Protein AF-A9P8P0-F1 (afdb_monomer_lite)

InterPro domains:
  IPR005485 Large ribosomal subunit protein uL18, eukaryota/archaea [PTHR23410] (1-84)
  IPR025607 Large ribosomal subunit protein uL18, C-terminal, eukaryotes [PF14204] (29-82)

Sequence (91 aa):
MRTLMEDEPEKYQSHFSEYLKREIDADCMEALYKKVHAAIRADPTTKKSEKEPLKEHKRYNLKKLTYEERKEKLVERLNTFNSAADDEDDE

Organism: Populus trichocarpa (NCBI:txid3694)

Radius of gyration: 32.14 Å; chains: 1; bounding box: 48×28×86 Å

Secondary structure (DSSP, 8-state):
-HHHHHH-HHHHHHHTHHHHHTT--TTHHHHHHHHHHHHHHH----PPP-PPPPSS----SPPPP-HHHHHHHHHHHHHHHHHHHHHHH--

Structure (mmCIF, N/CA/C/O backbone):
data_AF-A9P8P0-F1
#
_entry.id   AF-A9P8P0-F1
#
loop_
_atom_site.group_PDB
_atom_site.id
_atom_site.type_symbol
_atom_site.label_atom_id
_atom_site.label_alt_id
_atom_site.label_comp_id
_atom_site.label_asym_id
_atom_site.label_entity_id
_atom_site.label_seq_id
_atom_site.pdbx_PDB_ins_code
_atom_site.Cartn_x
_atom_site.Cartn_y
_atom_site.Cartn_z
_atom_site.occupancy
_atom_site.B_iso_or_equiv
_atom_site.auth_seq_id
_atom_site.auth_comp_id
_atom_site.auth_asym_id
_atom_site.auth_atom_id
_atom_site.pdbx_PDB_model_num
ATOM 1 N N . MET A 1 1 ? 16.694 6.409 -14.924 1.00 86.31 1 MET A N 1
ATOM 2 C CA . MET A 1 1 ? 17.424 5.210 -14.469 1.00 86.31 1 MET A CA 1
ATOM 3 C C . MET A 1 1 ? 18.836 5.225 -15.043 1.00 86.31 1 MET A C 1
ATOM 5 O O . MET A 1 1 ? 19.748 5.376 -14.251 1.00 86.31 1 MET A O 1
ATOM 9 N N . ARG A 1 2 ? 19.006 5.243 -16.376 1.00 89.31 2 ARG A N 1
ATOM 10 C CA . ARG A 1 2 ? 20.329 5.296 -17.037 1.00 89.31 2 ARG A CA 1
ATOM 11 C C . ARG A 1 2 ? 21.219 6.485 -16.630 1.00 89.31 2 ARG A C 1
ATOM 13 O O . ARG A 1 2 ? 22.299 6.262 -16.116 1.00 89.31 2 ARG A O 1
ATOM 20 N N . THR A 1 3 ? 20.737 7.725 -16.745 1.00 90.69 3 THR A N 1
ATOM 21 C CA . THR A 1 3 ? 21.533 8.922 -16.382 1.00 90.69 3 THR A CA 1
ATOM 22 C C . THR A 1 3 ? 21.997 8.901 -14.926 1.00 90.69 3 THR A C 1
ATOM 24 O O . THR A 1 3 ? 23.161 9.103 -14.627 1.00 90.69 3 THR A O 1
ATOM 27 N N . LEU A 1 4 ? 21.097 8.546 -14.007 1.00 90.62 4 LEU A N 1
ATOM 28 C CA . LEU A 1 4 ? 21.409 8.489 -12.580 1.00 90.62 4 LEU A CA 1
ATOM 29 C C . LEU A 1 4 ? 22.412 7.379 -12.228 1.00 90.62 4 LEU A C 1
ATOM 31 O O . LEU A 1 4 ? 23.119 7.503 -11.239 1.00 90.62 4 LEU A O 1
ATOM 35 N N . MET A 1 5 ? 22.455 6.301 -13.015 1.00 89.06 5 MET A N 1
ATOM 36 C CA . MET A 1 5 ? 23.418 5.215 -12.835 1.00 89.06 5 MET A CA 1
ATOM 37 C C . MET A 1 5 ? 24.847 5.662 -13.168 1.00 89.06 5 MET A C 1
ATOM 39 O O . MET A 1 5 ? 25.783 5.214 -12.512 1.00 89.06 5 MET A O 1
ATOM 43 N N . GLU A 1 6 ? 24.995 6.535 -14.166 1.00 88.69 6 GLU A N 1
ATOM 44 C CA . GLU A 1 6 ? 26.282 7.060 -14.635 1.00 88.69 6 GLU A CA 1
ATOM 45 C C . GLU A 1 6 ? 26.738 8.275 -13.811 1.00 88.69 6 GLU A C 1
ATOM 47 O O . GLU A 1 6 ? 27.895 8.333 -13.398 1.00 88.69 6 GLU A O 1
ATOM 52 N N . ASP A 1 7 ? 25.824 9.205 -13.518 1.00 91.69 7 ASP A N 1
ATOM 53 C CA . ASP A 1 7 ? 26.143 10.483 -12.871 1.00 91.69 7 ASP A CA 1
ATOM 54 C C . ASP A 1 7 ? 26.242 10.376 -11.334 1.00 91.69 7 ASP A C 1
ATOM 56 O O . ASP A 1 7 ? 27.107 10.997 -10.717 1.00 91.69 7 ASP A O 1
ATOM 60 N N . GLU A 1 8 ? 25.350 9.608 -10.689 1.00 94.12 8 GLU A N 1
ATOM 61 C CA . GLU A 1 8 ? 25.203 9.560 -9.222 1.00 94.12 8 GLU A CA 1
ATOM 62 C C . GLU A 1 8 ? 24.855 8.136 -8.718 1.00 94.12 8 GLU A C 1
ATOM 64 O O . GLU A 1 8 ? 23.712 7.866 -8.315 1.00 94.12 8 GLU A O 1
ATOM 69 N N . PRO A 1 9 ? 25.826 7.203 -8.667 1.00 89.31 9 PRO A N 1
ATOM 70 C CA . PRO A 1 9 ? 25.563 5.793 -8.360 1.00 89.31 9 PRO A CA 1
ATOM 71 C C . PRO A 1 9 ? 24.980 5.557 -6.955 1.00 89.31 9 PRO A C 1
ATOM 73 O O . PRO A 1 9 ? 24.161 4.657 -6.765 1.00 89.31 9 PRO A O 1
ATOM 76 N N . GLU A 1 10 ? 25.326 6.382 -5.964 1.00 90.69 10 GLU A N 1
ATOM 77 C CA . GLU A 1 10 ? 24.751 6.292 -4.610 1.00 90.69 10 GLU A CA 1
ATOM 78 C C . GLU A 1 10 ? 23.250 6.629 -4.600 1.00 90.69 10 GLU A C 1
ATOM 80 O O . GLU A 1 10 ? 22.424 5.966 -3.957 1.00 90.69 10 GLU A O 1
ATOM 85 N N . LYS A 1 11 ? 22.857 7.641 -5.378 1.00 92.75 11 LYS A N 1
ATOM 86 C CA . LYS A 1 11 ? 21.453 8.025 -5.527 1.00 92.75 11 LYS A CA 1
ATOM 87 C C . LYS A 1 11 ? 20.691 7.010 -6.364 1.00 92.75 11 LYS A C 1
ATOM 89 O O . LYS A 1 11 ? 19.534 6.725 -6.072 1.00 92.75 11 LYS A O 1
ATOM 94 N N . TYR A 1 12 ? 21.341 6.410 -7.355 1.00 92.50 12 TYR A N 1
ATOM 95 C CA . TYR A 1 12 ? 20.779 5.295 -8.103 1.00 92.50 12 TYR A CA 1
ATOM 96 C C . TYR A 1 12 ? 20.424 4.113 -7.195 1.00 92.50 12 TYR A C 1
ATOM 98 O O . TYR A 1 12 ? 19.293 3.628 -7.234 1.00 92.50 12 TYR A O 1
ATOM 106 N N . GLN A 1 13 ? 21.343 3.697 -6.321 1.00 91.44 13 GLN A N 1
ATOM 107 C CA . GLN A 1 13 ? 21.104 2.592 -5.392 1.00 91.44 13 GLN A CA 1
ATOM 108 C C . GLN A 1 13 ? 19.951 2.873 -4.426 1.00 91.44 13 GLN A C 1
ATOM 110 O O . GLN A 1 13 ? 19.121 1.994 -4.201 1.00 91.44 13 GLN A O 1
ATOM 115 N N . SER A 1 14 ? 19.860 4.087 -3.874 1.00 93.75 14 SER A N 1
ATOM 116 C CA . SER A 1 14 ? 18.760 4.447 -2.968 1.00 93.75 14 SER A CA 1
ATOM 117 C C . SER A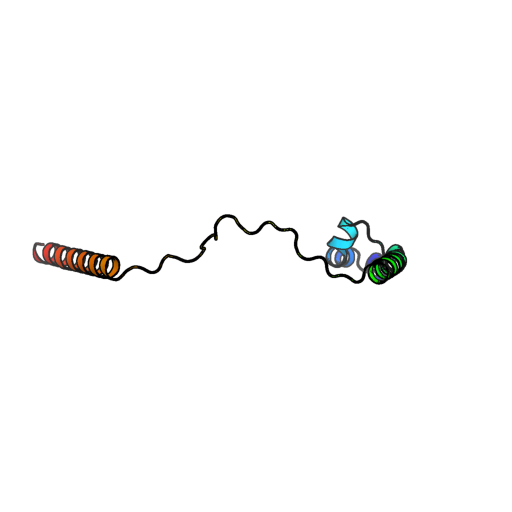 1 14 ? 17.412 4.540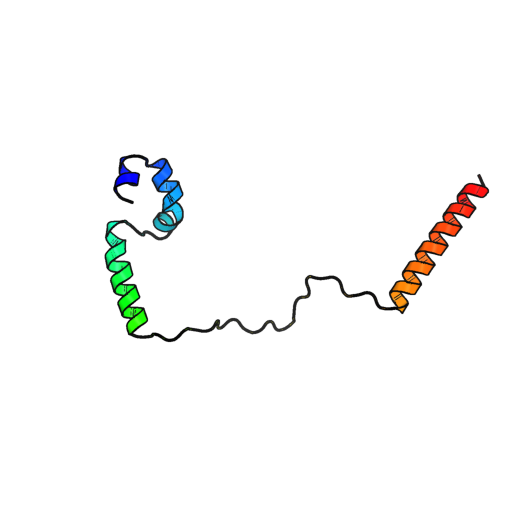 -3.692 1.00 93.75 14 SER A C 1
ATOM 119 O O . SER A 1 14 ? 16.430 3.942 -3.244 1.00 93.75 14 SER A O 1
ATOM 121 N N . HIS A 1 15 ? 17.364 5.228 -4.836 1.00 93.06 15 HIS A N 1
ATOM 122 C CA . HIS A 1 15 ? 16.127 5.496 -5.574 1.00 93.06 15 HIS A CA 1
ATOM 123 C C . HIS A 1 15 ? 15.568 4.252 -6.280 1.00 93.06 15 HIS A C 1
ATOM 125 O O . HIS A 1 15 ? 14.354 4.073 -6.349 1.00 93.06 15 HIS A O 1
ATOM 131 N N . PHE A 1 16 ? 16.445 3.365 -6.762 1.00 93.94 16 PHE A N 1
ATOM 132 C CA . PHE A 1 16 ? 16.080 2.141 -7.484 1.00 93.94 16 PHE A CA 1
ATOM 133 C C . PHE A 1 16 ? 16.342 0.862 -6.676 1.00 93.94 16 PHE A C 1
ATOM 135 O O . PHE A 1 16 ? 16.395 -0.230 -7.238 1.00 93.94 16 PHE A O 1
ATOM 142 N N . SER A 1 17 ? 16.453 0.958 -5.348 1.00 93.75 17 SER A N 1
ATOM 143 C CA . SER A 1 17 ? 16.741 -0.185 -4.465 1.00 93.75 17 SER A CA 1
ATOM 144 C C . SER A 1 17 ? 15.788 -1.374 -4.654 1.00 93.75 17 SER A C 1
ATOM 146 O O . SER A 1 17 ? 16.227 -2.522 -4.689 1.00 93.75 17 SER A O 1
ATOM 148 N N . GLU A 1 18 ? 14.482 -1.136 -4.808 1.00 94.94 18 GLU A N 1
ATOM 149 C CA . GLU A 1 18 ? 13.512 -2.208 -5.072 1.00 94.94 18 GLU A CA 1
ATOM 150 C C . GLU A 1 18 ? 13.639 -2.808 -6.473 1.00 94.94 18 GLU A C 1
ATOM 152 O O . GLU A 1 18 ? 13.353 -3.988 -6.663 1.00 94.94 18 GLU A O 1
ATOM 157 N N . TYR A 1 19 ? 14.066 -2.008 -7.448 1.00 93.38 19 TYR A N 1
ATOM 158 C CA . TYR A 1 19 ? 14.220 -2.444 -8.832 1.00 93.38 19 TYR A CA 1
ATOM 159 C C . TYR A 1 19 ? 15.447 -3.345 -8.935 1.00 93.38 19 TYR A C 1
ATOM 161 O O . TYR A 1 19 ? 15.352 -4.425 -9.506 1.00 93.38 19 TYR A O 1
ATOM 169 N N . LEU A 1 20 ? 16.539 -2.977 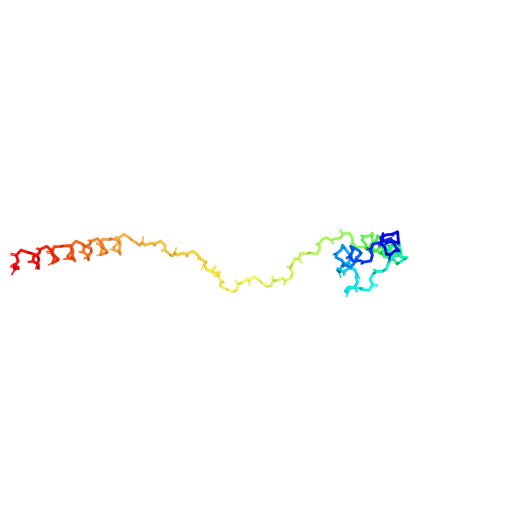-8.256 1.00 90.50 20 LEU A N 1
ATOM 170 C CA . LEU A 1 20 ? 17.724 -3.820 -8.099 1.00 90.50 20 LEU A CA 1
ATOM 171 C C . LEU A 1 20 ? 17.391 -5.149 -7.412 1.00 90.50 20 LEU A C 1
ATOM 173 O O . LEU A 1 20 ? 17.793 -6.202 -7.892 1.00 90.50 20 LEU A O 1
ATOM 177 N N . LYS A 1 21 ? 16.585 -5.127 -6.339 1.00 94.38 21 LYS A N 1
ATOM 178 C CA . LYS A 1 21 ? 16.121 -6.352 -5.656 1.00 94.38 21 LYS A CA 1
ATOM 179 C C . LYS A 1 21 ? 15.267 -7.265 -6.539 1.00 94.38 21 LYS A C 1
ATOM 181 O O . LYS A 1 21 ? 15.173 -8.453 -6.255 1.00 94.38 21 LYS A O 1
ATOM 186 N N . ARG A 1 22 ? 14.587 -6.708 -7.544 1.00 92.94 22 ARG A N 1
ATOM 187 C CA . ARG A 1 22 ? 13.701 -7.436 -8.467 1.00 92.94 22 ARG A CA 1
ATOM 188 C C . ARG A 1 22 ? 14.330 -7.655 -9.844 1.00 92.94 22 ARG A C 1
ATOM 190 O O . ARG A 1 22 ? 13.623 -8.104 -10.740 1.00 92.94 22 ARG A O 1
ATOM 197 N N . GLU A 1 23 ? 15.613 -7.322 -10.004 1.00 90.38 23 GLU A N 1
ATOM 198 C CA . GLU A 1 23 ? 16.368 -7.437 -11.260 1.00 90.38 23 GLU A CA 1
ATOM 199 C C . GLU A 1 23 ? 15.704 -6.696 -12.435 1.00 90.38 23 GLU A C 1
ATOM 201 O O . GLU A 1 23 ? 15.718 -7.132 -13.586 1.00 90.38 23 GLU A O 1
ATOM 206 N N . ILE A 1 24 ? 15.087 -5.551 -12.137 1.00 90.75 24 ILE A N 1
ATOM 207 C CA . ILE A 1 24 ? 14.435 -4.698 -13.125 1.00 90.75 24 ILE A CA 1
ATOM 208 C C . ILE A 1 24 ? 15.423 -3.624 -13.566 1.00 90.75 24 ILE A C 1
ATOM 210 O O . ILE A 1 24 ? 15.748 -2.720 -12.797 1.00 90.75 24 ILE A O 1
ATOM 214 N N . ASP A 1 25 ? 15.854 -3.711 -14.820 1.00 89.31 25 ASP A N 1
ATOM 215 C CA . ASP A 1 25 ? 16.743 -2.732 -15.438 1.00 89.31 25 ASP A CA 1
ATOM 216 C C . ASP A 1 25 ? 15.984 -1.745 -16.341 1.00 89.31 25 ASP A C 1
ATOM 218 O O . ASP A 1 25 ? 14.848 -1.999 -16.760 1.00 89.31 25 ASP A O 1
ATOM 222 N N . ALA A 1 26 ? 16.622 -0.620 -16.669 1.00 90.81 26 ALA A N 1
ATOM 223 C CA . ALA A 1 26 ? 16.056 0.450 -17.487 1.00 90.81 26 ALA A CA 1
ATOM 224 C C . ALA A 1 26 ? 15.528 -0.056 -18.841 1.00 90.81 26 ALA A C 1
ATOM 226 O O . ALA A 1 26 ? 14.490 0.406 -19.318 1.00 90.81 26 ALA A O 1
ATOM 227 N N . ASP A 1 27 ? 16.220 -1.029 -19.428 1.00 89.75 27 ASP A N 1
ATOM 228 C CA . ASP A 1 27 ? 15.934 -1.577 -20.755 1.00 89.75 27 ASP A CA 1
ATOM 229 C C . ASP A 1 27 ? 14.751 -2.557 -20.725 1.00 89.75 27 ASP A C 1
ATOM 231 O O . ASP A 1 27 ? 13.975 -2.658 -21.677 1.00 89.75 27 ASP A O 1
ATOM 235 N N . CYS A 1 28 ? 14.552 -3.234 -19.593 1.00 90.81 28 CYS A N 1
ATOM 236 C CA . CYS A 1 28 ? 13.487 -4.216 -19.399 1.00 90.81 28 CYS A CA 1
ATOM 237 C C . CYS A 1 28 ? 12.118 -3.575 -19.106 1.00 90.81 28 CYS A C 1
ATOM 239 O O . CYS A 1 28 ? 11.087 -4.244 -19.232 1.00 90.81 28 CYS A O 1
ATOM 241 N N . MET A 1 29 ? 12.078 -2.287 -18.744 1.00 90.56 29 MET A N 1
ATOM 242 C CA . MET A 1 29 ? 10.847 -1.586 -18.351 1.00 90.56 29 MET A CA 1
ATOM 243 C C . MET A 1 29 ? 9.779 -1.577 -19.451 1.00 90.56 29 MET A C 1
ATOM 245 O O . MET A 1 29 ? 8.602 -1.814 -19.175 1.00 90.56 29 MET A O 1
ATOM 249 N N . GLU A 1 30 ? 10.161 -1.331 -20.707 1.00 92.50 30 GLU A N 1
ATOM 250 C CA . GLU A 1 30 ? 9.201 -1.266 -21.817 1.00 92.50 30 GLU A CA 1
ATOM 251 C C . GLU A 1 30 ? 8.560 -2.636 -22.087 1.00 92.50 30 GLU A C 1
ATOM 253 O O . GLU A 1 30 ? 7.337 -2.752 -22.230 1.00 92.50 30 GLU A O 1
ATOM 258 N N . ALA A 1 31 ? 9.379 -3.690 -22.116 1.00 93.94 31 ALA A N 1
ATOM 259 C CA . ALA A 1 31 ? 8.915 -5.059 -22.314 1.00 93.94 31 ALA A CA 1
ATOM 260 C C . ALA A 1 31 ? 7.986 -5.511 -21.175 1.00 93.94 31 ALA A C 1
ATOM 262 O O . ALA A 1 31 ? 6.942 -6.121 -21.433 1.00 93.94 31 ALA A O 1
ATOM 263 N N . LEU A 1 32 ? 8.324 -5.152 -19.930 1.00 94.50 32 LEU A N 1
ATOM 264 C CA . LEU A 1 32 ? 7.501 -5.418 -18.754 1.00 94.50 32 LEU A CA 1
ATOM 265 C C . LEU A 1 32 ? 6.106 -4.802 -18.909 1.00 94.50 32 LEU A C 1
ATOM 267 O O . LEU A 1 32 ? 5.111 -5.520 -18.804 1.00 94.50 32 LEU A O 1
ATOM 271 N N . TYR A 1 33 ? 6.008 -3.509 -19.233 1.00 95.81 33 TYR A N 1
ATOM 272 C CA . TYR A 1 33 ? 4.709 -2.845 -19.381 1.00 95.81 33 TYR A CA 1
ATOM 273 C C . TYR A 1 33 ? 3.884 -3.390 -20.549 1.00 95.81 33 TYR A C 1
ATOM 275 O O . TYR A 1 33 ? 2.675 -3.575 -20.405 1.00 95.81 33 TYR A O 1
ATOM 283 N N . LYS A 1 34 ? 4.504 -3.723 -21.689 1.00 96.94 34 LYS A N 1
ATOM 284 C CA . LYS A 1 34 ? 3.791 -4.369 -22.808 1.00 96.94 34 LYS A CA 1
ATOM 285 C C . LYS A 1 34 ? 3.169 -5.702 -22.385 1.00 96.94 34 LYS A C 1
ATOM 287 O O . LYS A 1 34 ? 1.998 -5.948 -22.680 1.00 96.94 34 LYS A O 1
ATOM 292 N N . LYS A 1 35 ? 3.921 -6.527 -21.650 1.00 96.25 35 LYS A N 1
ATOM 293 C CA . LYS A 1 35 ? 3.442 -7.807 -21.109 1.00 96.25 35 LYS A CA 1
ATOM 294 C C . LYS A 1 35 ? 2.306 -7.607 -20.103 1.00 96.25 35 LYS A C 1
ATOM 296 O O . LYS A 1 35 ? 1.291 -8.294 -20.191 1.00 96.25 35 LYS A O 1
ATOM 301 N N . VAL A 1 36 ? 2.449 -6.645 -19.192 1.00 96.19 36 VAL A N 1
ATOM 302 C CA . VAL A 1 36 ? 1.425 -6.295 -18.193 1.00 96.19 36 VAL A CA 1
ATOM 303 C C . VAL A 1 36 ? 0.132 -5.844 -18.874 1.00 96.19 36 VAL A C 1
ATOM 305 O O . VAL A 1 36 ? -0.938 -6.351 -18.553 1.00 96.19 36 VAL A O 1
ATOM 308 N N . HIS A 1 37 ? 0.212 -4.955 -19.867 1.00 97.12 37 HIS A N 1
ATOM 309 C CA . HIS A 1 37 ? -0.965 -4.498 -20.605 1.00 97.12 37 HIS A CA 1
ATOM 310 C C . HIS A 1 37 ? -1.653 -5.632 -21.370 1.00 97.12 37 HIS A C 1
ATOM 312 O O . HIS A 1 37 ? -2.879 -5.685 -21.401 1.00 97.12 37 HIS A O 1
ATOM 318 N N . ALA A 1 38 ? -0.892 -6.543 -21.984 1.00 97.69 38 ALA A N 1
ATOM 319 C CA . ALA A 1 38 ? -1.467 -7.721 -22.631 1.00 97.69 38 ALA A CA 1
ATOM 320 C C . ALA A 1 38 ? -2.213 -8.613 -21.622 1.00 97.69 38 ALA A C 1
ATOM 322 O O . ALA A 1 38 ? -3.336 -9.027 -21.900 1.00 97.69 38 ALA A O 1
ATOM 323 N N . ALA A 1 39 ? -1.636 -8.837 -20.437 1.00 96.56 39 ALA A N 1
ATOM 324 C CA . ALA A 1 39 ? -2.258 -9.630 -19.378 1.00 96.56 39 ALA A CA 1
ATOM 325 C C . ALA A 1 39 ? -3.556 -8.994 -18.842 1.00 96.56 39 ALA A C 1
ATOM 327 O O . ALA A 1 39 ? -4.561 -9.687 -18.730 1.00 96.56 39 ALA A O 1
ATOM 328 N N . ILE A 1 40 ? -3.567 -7.679 -18.586 1.00 96.38 40 ILE A N 1
ATOM 329 C CA . ILE A 1 40 ? -4.763 -6.956 -18.109 1.00 96.38 40 ILE A CA 1
ATOM 330 C C . ILE A 1 40 ? -5.876 -6.950 -19.166 1.00 96.38 40 ILE A C 1
ATOM 332 O O . ILE A 1 40 ? -7.049 -7.061 -18.827 1.00 96.38 40 ILE A O 1
ATOM 336 N N . ARG A 1 41 ? -5.536 -6.828 -20.459 1.00 96.31 41 ARG A N 1
ATOM 337 C CA . ARG A 1 41 ? -6.541 -6.910 -21.535 1.00 96.31 41 ARG A CA 1
ATOM 338 C C . ARG A 1 41 ? -7.131 -8.312 -21.677 1.00 96.31 41 ARG A C 1
ATOM 340 O O . ARG A 1 41 ? -8.295 -8.424 -22.043 1.00 96.31 41 ARG A O 1
ATOM 347 N N . ALA A 1 42 ? -6.332 -9.351 -21.429 1.00 96.62 42 ALA A N 1
ATOM 348 C CA . ALA A 1 42 ? -6.787 -10.735 -21.492 1.00 96.62 42 ALA A CA 1
ATOM 349 C C . ALA A 1 42 ? -7.730 -11.087 -20.329 1.00 96.62 42 ALA A C 1
ATOM 351 O O . ALA A 1 42 ? -8.733 -11.758 -20.552 1.00 96.62 42 ALA A O 1
ATOM 352 N N . ASP A 1 43 ? -7.435 -10.610 -19.116 1.00 93.38 43 ASP A N 1
ATOM 353 C CA . ASP A 1 43 ? -8.293 -10.777 -17.939 1.00 93.38 43 ASP A CA 1
ATOM 354 C C . ASP A 1 43 ? -8.473 -9.437 -17.200 1.00 93.38 43 ASP A C 1
ATOM 356 O O . ASP A 1 43 ? -7.655 -9.076 -16.347 1.00 93.38 43 ASP A O 1
ATOM 360 N N . PRO A 1 44 ? -9.541 -8.682 -17.516 1.00 94.56 44 PRO A N 1
ATOM 361 C CA . PRO A 1 44 ? -9.815 -7.395 -16.886 1.00 94.56 44 PRO A CA 1
ATOM 362 C C . PRO A 1 44 ? -10.477 -7.533 -15.506 1.00 94.56 44 PRO A C 1
ATOM 364 O O . PRO A 1 44 ? -10.848 -6.524 -14.901 1.00 94.56 44 PRO A O 1
ATOM 367 N N . THR A 1 45 ? -10.695 -8.753 -15.003 1.00 93.31 45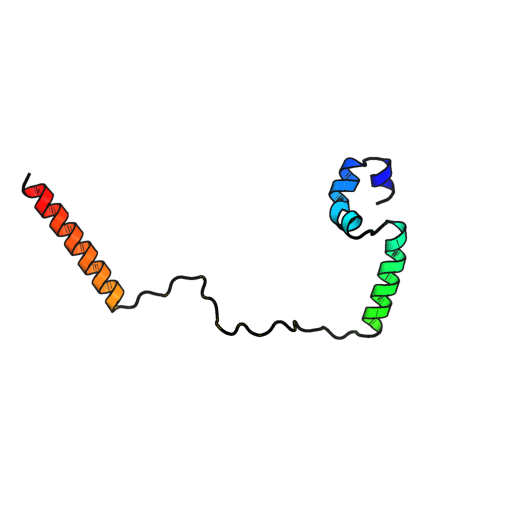 THR A N 1
ATOM 368 C CA . THR A 1 45 ? -11.439 -8.954 -13.758 1.00 93.31 45 THR A CA 1
ATOM 369 C C . THR A 1 45 ? -10.581 -8.658 -12.527 1.00 93.31 45 THR A C 1
ATOM 371 O O . THR A 1 45 ? -9.406 -9.014 -12.432 1.00 93.31 45 THR A O 1
ATOM 374 N N . THR A 1 46 ? -11.164 -7.982 -11.533 1.00 89.62 46 THR A N 1
ATOM 375 C CA . THR A 1 46 ? -10.472 -7.722 -10.264 1.00 89.62 46 THR A CA 1
ATOM 376 C C . THR A 1 46 ? -10.544 -8.955 -9.368 1.00 89.62 46 THR A C 1
ATOM 378 O O . THR A 1 46 ? -11.617 -9.312 -8.876 1.00 89.62 46 THR A O 1
ATOM 381 N N . LYS A 1 47 ? -9.395 -9.583 -9.101 1.00 86.88 47 LYS A N 1
ATOM 382 C CA . LYS A 1 47 ? -9.306 -10.694 -8.145 1.00 86.88 47 LYS A CA 1
ATOM 383 C C . LYS A 1 47 ? -9.515 -10.179 -6.720 1.00 86.88 47 LYS A C 1
ATOM 385 O O . LYS A 1 47 ? -8.758 -9.338 -6.237 1.00 86.88 47 LYS A O 1
ATOM 390 N N . LYS A 1 48 ? -10.556 -10.673 -6.046 1.00 85.81 48 LYS A N 1
ATOM 391 C CA . LYS A 1 48 ? -10.781 -10.407 -4.617 1.00 85.81 48 LYS A CA 1
ATOM 392 C C . LYS A 1 48 ? -9.748 -11.169 -3.788 1.00 85.81 48 LYS A C 1
ATOM 394 O O . LYS A 1 48 ? -9.228 -12.188 -4.228 1.00 85.81 48 LYS A O 1
ATOM 399 N N . SER A 1 49 ? -9.451 -10.681 -2.586 1.00 83.88 49 SER A N 1
ATOM 400 C CA . SER A 1 49 ? -8.537 -11.387 -1.692 1.00 83.88 49 SER A CA 1
ATOM 401 C C . SER A 1 49 ? -9.114 -12.751 -1.315 1.00 83.88 49 SER A C 1
ATOM 403 O O . SER A 1 49 ? -10.198 -12.809 -0.741 1.00 83.88 49 SER A O 1
ATOM 405 N N . GLU A 1 50 ? -8.356 -13.818 -1.546 1.00 84.56 50 GLU A N 1
ATOM 406 C CA . GLU A 1 50 ? -8.682 -15.186 -1.105 1.00 84.56 50 GLU A CA 1
ATOM 407 C C . GLU A 1 50 ? -8.377 -15.412 0.385 1.00 84.56 50 GLU A C 1
ATOM 409 O O . GLU A 1 50 ? -8.390 -16.538 0.872 1.00 84.56 50 GLU A O 1
ATOM 414 N N . LYS A 1 51 ? -8.065 -14.339 1.126 1.00 83.62 51 LYS A N 1
ATOM 415 C CA . LYS A 1 51 ? -7.795 -14.418 2.559 1.00 83.62 51 LYS A CA 1
ATOM 416 C C . LYS A 1 51 ? -9.020 -15.001 3.248 1.00 83.62 51 LYS A C 1
ATOM 418 O O . LYS A 1 51 ? -10.101 -14.414 3.171 1.00 83.62 51 LYS A O 1
ATOM 423 N N . GLU A 1 52 ? -8.822 -16.128 3.928 1.00 82.62 52 GLU A N 1
ATOM 424 C CA . GLU A 1 52 ? -9.867 -16.709 4.758 1.00 82.62 52 GLU A CA 1
ATOM 425 C C . GLU A 1 52 ? -10.369 -15.649 5.748 1.00 82.62 52 GLU A C 1
ATOM 427 O O . GLU A 1 52 ? -9.559 -14.902 6.321 1.00 82.62 52 GLU A O 1
ATOM 432 N N . PRO A 1 53 ? -11.693 -15.543 5.950 1.00 77.81 53 PRO A N 1
ATOM 433 C CA . PRO A 1 53 ? -12.216 -14.692 7.002 1.00 77.81 53 PRO A CA 1
ATOM 434 C C . PRO A 1 53 ? -11.601 -15.135 8.333 1.00 77.81 53 PRO A C 1
ATOM 436 O O . PRO A 1 53 ? -11.498 -16.330 8.615 1.00 77.81 53 PRO A O 1
ATOM 439 N N . LEU A 1 54 ? -11.164 -14.173 9.149 1.00 78.62 54 LEU A N 1
ATOM 440 C CA . LEU A 1 54 ? -10.598 -14.485 10.459 1.00 78.62 54 LEU A CA 1
ATOM 441 C C . LEU A 1 54 ? -11.624 -15.296 11.263 1.00 78.62 54 LEU A C 1
ATOM 443 O O . LEU A 1 54 ? -12.745 -14.833 11.467 1.00 78.62 54 LEU A O 1
ATOM 447 N N . LYS A 1 55 ? -11.219 -16.483 11.735 1.00 81.81 55 LYS A N 1
ATOM 448 C CA . LYS A 1 55 ? -12.071 -17.385 12.533 1.00 81.81 55 LYS A CA 1
ATOM 449 C C . LYS A 1 55 ? -12.601 -16.706 13.795 1.00 81.81 55 LYS A C 1
ATOM 451 O O . LYS A 1 55 ? -13.742 -16.923 14.183 1.00 81.81 55 LYS A O 1
ATOM 456 N N . GLU A 1 56 ? -11.784 -15.845 14.395 1.00 84.06 56 GLU A N 1
ATOM 457 C CA . GLU A 1 56 ? -12.151 -15.031 15.547 1.00 84.06 56 GLU A CA 1
ATOM 458 C C . GLU A 1 56 ? -11.715 -13.583 15.318 1.00 84.06 56 GLU A C 1
ATOM 460 O O . GLU A 1 56 ? -10.586 -13.301 14.902 1.00 84.06 56 GLU A O 1
ATOM 465 N N . HIS A 1 57 ? -12.614 -12.637 15.593 1.00 79.94 57 HIS A N 1
ATOM 466 C CA . HIS A 1 57 ? -12.306 -11.219 15.467 1.00 79.94 57 HIS A CA 1
ATOM 467 C C . HIS A 1 57 ? -11.376 -10.777 16.606 1.00 79.94 57 HIS A C 1
ATOM 469 O O . HIS A 1 57 ? -11.817 -10.529 17.734 1.00 79.94 57 HIS A O 1
ATOM 475 N N . LYS A 1 58 ? -10.085 -10.606 16.306 1.00 85.00 58 LYS A N 1
ATOM 476 C CA . LYS A 1 58 ? -9.113 -10.062 17.261 1.00 85.00 58 LYS A CA 1
ATOM 477 C C . LYS A 1 58 ? -9.496 -8.631 17.651 1.00 85.00 58 LYS A C 1
ATOM 479 O O . LYS A 1 58 ? -9.524 -7.728 16.817 1.00 85.00 58 LYS A O 1
ATOM 484 N N . ARG A 1 59 ? -9.798 -8.405 18.933 1.00 87.56 59 ARG A N 1
ATOM 485 C CA . ARG A 1 59 ? -10.037 -7.058 19.472 1.00 87.56 59 ARG A CA 1
ATOM 486 C C . ARG A 1 59 ? -8.718 -6.458 19.949 1.00 87.56 59 ARG A C 1
ATOM 488 O O . ARG A 1 59 ? -8.073 -7.017 20.826 1.00 87.56 59 ARG A O 1
ATOM 495 N N . TYR A 1 60 ? -8.345 -5.314 19.382 1.00 89.56 60 TYR A N 1
ATOM 496 C CA . TYR A 1 60 ? -7.166 -4.546 19.808 1.00 89.56 60 TYR A CA 1
ATOM 497 C C . TYR A 1 60 ? -7.485 -3.544 20.925 1.00 89.56 60 TYR A C 1
ATOM 499 O O . TYR A 1 60 ? -6.598 -3.136 21.664 1.00 89.56 60 TYR A O 1
ATOM 507 N N . ASN A 1 61 ? -8.760 -3.172 21.064 1.00 92.00 61 ASN A N 1
ATOM 508 C CA . ASN A 1 61 ? -9.224 -2.223 22.071 1.00 92.00 61 ASN A CA 1
ATOM 509 C C . ASN A 1 61 ? -9.681 -2.945 23.341 1.00 92.00 61 ASN A C 1
ATOM 511 O O . ASN A 1 61 ? -10.273 -4.027 23.268 1.00 92.00 61 ASN A O 1
ATOM 515 N N . LEU A 1 62 ? -9.491 -2.292 24.490 1.00 89.06 62 LEU A N 1
ATOM 516 C CA . LEU A 1 62 ? -9.998 -2.769 25.775 1.00 89.06 62 LEU A CA 1
ATOM 517 C C . LEU A 1 62 ? -11.524 -2.932 25.746 1.00 89.06 62 LEU A C 1
ATOM 519 O O . LEU A 1 62 ? -12.257 -2.149 25.129 1.00 89.06 62 LEU A O 1
ATOM 523 N N . LYS A 1 63 ? -12.018 -3.963 26.436 1.00 90.31 63 LYS A N 1
ATOM 524 C CA . LYS A 1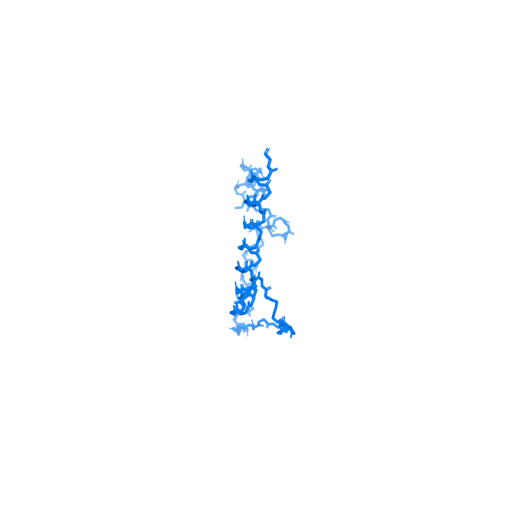 63 ? -13.455 -4.168 26.623 1.00 90.31 63 LYS A CA 1
ATOM 525 C C . LYS A 1 63 ? -14.006 -3.026 27.481 1.00 90.31 63 LYS A C 1
ATOM 527 O O . LYS A 1 63 ? -13.405 -2.647 28.482 1.00 90.31 63 LYS A O 1
ATOM 532 N N . LYS A 1 64 ? -15.159 -2.481 27.084 1.00 93.31 64 LYS A N 1
ATOM 533 C CA . LYS A 1 64 ? -15.857 -1.472 27.883 1.00 93.31 64 LYS A CA 1
ATOM 534 C C . LYS A 1 64 ? -16.260 -2.104 29.212 1.00 93.31 64 LYS A C 1
ATOM 536 O O . LYS A 1 64 ? -16.947 -3.124 29.208 1.00 93.31 64 LYS A O 1
ATOM 541 N N . LEU A 1 65 ? -15.831 -1.474 30.300 1.00 93.50 65 LEU A N 1
ATOM 542 C CA . LEU A 1 65 ? -16.188 -1.878 31.649 1.00 93.50 65 LEU A CA 1
ATOM 543 C C . LEU A 1 65 ? -17.712 -1.785 31.826 1.00 93.50 65 LEU A C 1
ATOM 545 O O . LEU A 1 65 ? -18.344 -0.811 31.390 1.00 93.50 65 LEU A O 1
ATOM 549 N N . THR A 1 66 ? -18.301 -2.808 32.429 1.00 96.12 66 THR A N 1
ATOM 550 C CA . THR A 1 66 ? -19.726 -2.859 32.761 1.00 96.12 66 THR A CA 1
ATOM 551 C C . THR A 1 66 ? -20.063 -1.840 33.857 1.00 96.12 66 THR A C 1
ATOM 553 O O . THR A 1 66 ? -19.213 -1.080 34.326 1.00 96.12 66 THR A O 1
ATOM 556 N N . TYR A 1 67 ? -21.341 -1.706 34.211 1.00 96.12 67 TYR A N 1
ATOM 557 C CA . TYR A 1 67 ? -21.730 -0.796 35.291 1.00 96.12 67 TYR A CA 1
ATOM 558 C C . TYR A 1 67 ? -21.260 -1.301 36.665 1.00 96.12 67 TYR A C 1
ATOM 560 O O . TYR A 1 67 ? -20.738 -0.510 37.444 1.00 96.12 67 TYR A O 1
ATOM 568 N N . GLU A 1 68 ? -21.377 -2.604 36.918 1.00 96.12 68 GLU A N 1
ATOM 569 C CA . GLU A 1 68 ? -20.990 -3.248 38.180 1.00 96.12 68 GLU A CA 1
ATOM 570 C C . GLU A 1 68 ? -19.484 -3.143 38.419 1.00 96.12 68 GLU A C 1
ATOM 572 O O . GLU A 1 68 ? -19.067 -2.551 39.408 1.00 96.12 68 GLU A O 1
ATOM 577 N N . GLU A 1 69 ? -18.672 -3.536 37.437 1.00 95.56 69 GLU A N 1
ATOM 578 C CA . GLU A 1 69 ? -17.211 -3.392 37.491 1.00 95.56 69 GLU A CA 1
ATOM 579 C C . GLU A 1 69 ? -16.773 -1.916 37.675 1.00 95.56 69 GLU A C 1
ATOM 581 O O . GLU A 1 69 ? -15.750 -1.629 38.296 1.00 95.56 69 GLU A O 1
ATOM 586 N N . ARG A 1 70 ? -17.532 -0.938 37.141 1.00 96.00 70 ARG A N 1
ATOM 587 C CA . ARG A 1 70 ? -17.266 0.498 37.386 1.00 96.00 70 ARG A CA 1
ATOM 588 C C . ARG A 1 70 ? -17.567 0.897 38.826 1.00 96.00 70 ARG A C 1
ATOM 590 O O . ARG A 1 70 ? -16.842 1.724 39.374 1.00 96.00 70 ARG A O 1
ATOM 597 N N . LYS A 1 71 ? -18.628 0.344 39.411 1.00 96.44 71 LYS A N 1
ATOM 598 C CA . LYS A 1 71 ? -19.012 0.591 40.801 1.00 96.44 71 LYS A CA 1
ATOM 599 C C . LYS A 1 71 ? -18.005 -0.039 41.758 1.00 96.44 71 LYS A C 1
ATOM 601 O O . LYS A 1 71 ? -17.577 0.636 42.683 1.00 96.44 71 LYS A O 1
ATOM 606 N N . GLU A 1 72 ? -17.583 -1.272 41.501 1.00 96.06 72 GLU A N 1
ATOM 607 C CA . GLU A 1 72 ? -16.560 -1.965 42.291 1.00 96.06 72 GLU A CA 1
ATOM 608 C C . GLU A 1 72 ? -15.242 -1.196 42.284 1.00 96.06 72 GLU A C 1
ATOM 610 O O . GLU A 1 72 ? -14.748 -0.852 43.349 1.00 96.06 72 GLU A O 1
ATOM 615 N N . LYS A 1 73 ? -14.749 -0.771 41.111 1.00 94.50 73 LYS A N 1
ATOM 616 C CA . LYS A 1 73 ? -13.546 0.079 41.033 1.00 94.50 73 LYS A CA 1
ATOM 617 C C . LYS A 1 73 ? -13.675 1.399 41.786 1.00 94.50 73 LYS A C 1
ATOM 619 O O . LYS A 1 73 ? -12.678 1.936 42.262 1.00 94.50 73 LYS A O 1
ATOM 624 N N . LEU A 1 74 ? -14.879 1.967 41.837 1.00 95.31 74 LEU A N 1
ATOM 625 C CA . LEU A 1 74 ? -15.130 3.184 42.601 1.00 95.31 74 LEU A CA 1
ATOM 626 C C . LEU A 1 74 ? -15.085 2.898 44.103 1.00 95.31 74 LEU A C 1
ATOM 628 O O . LEU A 1 74 ? -14.456 3.658 44.828 1.00 95.31 74 LEU A O 1
ATOM 632 N N . VAL A 1 75 ? -15.710 1.809 44.556 1.00 95.12 75 VAL A N 1
ATOM 633 C CA . VAL A 1 75 ? -15.688 1.386 45.963 1.00 95.12 75 VAL A CA 1
ATOM 634 C C . VAL A 1 75 ? -14.269 1.033 46.399 1.00 95.12 75 VAL A C 1
ATOM 636 O O . VAL A 1 75 ? -13.830 1.529 47.426 1.00 95.12 75 VAL A O 1
ATOM 639 N N . GLU A 1 76 ? -13.526 0.264 45.603 1.00 94.75 76 GLU A N 1
ATOM 640 C CA . GLU A 1 76 ? -12.111 -0.035 45.852 1.00 94.75 76 GLU A CA 1
ATOM 641 C C . GLU A 1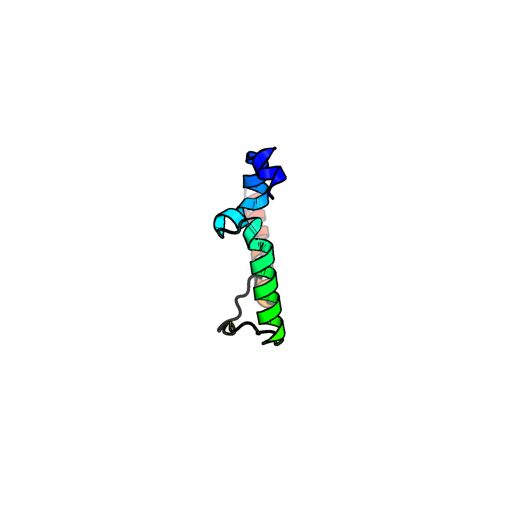 76 ? -11.297 1.250 45.993 1.00 94.75 76 GLU A C 1
ATOM 643 O O . GLU A 1 76 ? -10.603 1.421 46.989 1.00 94.75 76 GLU A O 1
ATOM 648 N N . ARG A 1 77 ? -11.444 2.197 45.055 1.00 94.81 77 ARG A N 1
ATOM 649 C CA . ARG A 1 77 ? -10.744 3.487 45.118 1.00 94.81 77 ARG A CA 1
ATOM 650 C C . ARG A 1 77 ? -11.101 4.286 46.375 1.00 94.81 77 ARG A C 1
ATOM 652 O O . ARG A 1 77 ? -10.216 4.894 46.969 1.00 94.81 77 ARG A O 1
ATOM 659 N N . LEU A 1 78 ? -12.377 4.325 46.758 1.00 95.38 78 LEU A N 1
ATOM 660 C CA . LEU A 1 78 ? -12.811 5.034 47.964 1.00 95.38 78 LEU A CA 1
ATOM 661 C C . LEU A 1 78 ? -12.293 4.356 49.230 1.00 95.38 78 LEU A C 1
ATOM 663 O O . LEU A 1 78 ? -11.807 5.043 50.116 1.00 95.38 78 LEU A O 1
ATOM 667 N N . ASN A 1 79 ? -12.333 3.027 49.295 1.00 93.31 79 ASN A N 1
ATOM 668 C CA . ASN A 1 79 ? -11.812 2.281 50.434 1.00 93.31 79 ASN A CA 1
ATOM 669 C C . ASN A 1 79 ? -10.307 2.495 50.590 1.00 93.31 79 ASN A C 1
ATOM 671 O O . ASN A 1 79 ? -9.867 2.768 51.696 1.00 93.31 79 ASN A O 1
ATOM 675 N N . THR A 1 80 ? -9.538 2.457 49.494 1.00 93.12 80 THR A N 1
ATOM 676 C CA . THR A 1 80 ? -8.097 2.758 49.538 1.00 93.12 80 THR A CA 1
ATOM 677 C C . THR A 1 80 ? -7.809 4.195 49.954 1.00 93.12 80 THR A C 1
ATOM 679 O O . THR A 1 80 ? -6.814 4.452 50.616 1.00 93.12 80 THR A O 1
ATOM 682 N N . PHE A 1 81 ? -8.660 5.144 49.548 1.00 91.94 81 PHE A N 1
ATOM 683 C CA . PHE A 1 81 ? -8.501 6.545 49.928 1.00 91.94 81 PHE A CA 1
ATOM 684 C C . PHE A 1 81 ? -8.800 6.751 51.414 1.00 91.94 81 PHE A C 1
ATOM 686 O O . PHE A 1 81 ? -8.038 7.413 52.103 1.00 91.94 81 PHE A O 1
ATOM 693 N N . ASN A 1 82 ? -9.878 6.144 51.911 1.00 91.06 82 ASN A N 1
ATOM 694 C CA . ASN A 1 82 ? -10.258 6.237 53.314 1.00 91.06 82 ASN A CA 1
ATOM 695 C C . ASN A 1 82 ? -9.263 5.512 54.227 1.00 91.06 82 ASN A C 1
ATOM 697 O O . ASN A 1 82 ? -8.953 6.040 55.281 1.00 91.06 82 ASN A O 1
ATOM 701 N N . SER A 1 83 ? -8.737 4.347 53.828 1.00 87.75 83 SER A N 1
ATOM 702 C CA . SER A 1 83 ? -7.708 3.656 54.616 1.00 87.75 83 SER A CA 1
ATOM 703 C C . SER A 1 83 ? -6.404 4.448 54.668 1.00 87.75 83 SER A C 1
ATOM 705 O O . SER A 1 83 ? -5.801 4.540 55.721 1.00 87.75 83 SER A O 1
ATOM 707 N N . ALA A 1 84 ? -5.995 5.063 53.551 1.00 84.75 84 ALA A N 1
ATOM 708 C CA . ALA A 1 84 ? -4.806 5.913 53.528 1.00 84.75 84 ALA A CA 1
ATOM 709 C C . ALA A 1 84 ? -4.961 7.181 54.387 1.00 84.75 84 ALA A C 1
ATOM 711 O O . ALA A 1 84 ? -3.970 7.666 54.911 1.00 84.75 84 ALA A O 1
ATOM 712 N N . ALA A 1 85 ? -6.180 7.713 54.522 1.00 78.44 85 ALA A N 1
ATOM 713 C CA . ALA A 1 85 ? -6.456 8.839 55.412 1.00 78.44 85 ALA A CA 1
ATOM 714 C C . ALA A 1 85 ? -6.459 8.427 56.896 1.00 78.44 85 ALA A C 1
ATOM 716 O O . ALA A 1 85 ? -5.919 9.159 57.713 1.00 78.44 85 ALA A O 1
ATOM 717 N N . ASP A 1 86 ? -7.013 7.255 57.234 1.00 71.00 86 ASP A N 1
ATOM 718 C CA . ASP A 1 86 ? -6.948 6.697 58.599 1.00 71.00 86 ASP A CA 1
ATOM 719 C C . ASP A 1 86 ? -5.489 6.420 59.016 1.00 71.00 86 ASP A C 1
ATOM 721 O O . ASP A 1 86 ? -5.093 6.755 60.126 1.00 71.00 86 ASP A O 1
ATOM 725 N N . ASP A 1 87 ? -4.667 5.875 58.108 1.00 66.50 87 ASP A N 1
ATOM 726 C CA . ASP A 1 87 ? -3.241 5.616 58.359 1.00 66.50 87 ASP A CA 1
ATOM 727 C C . ASP A 1 87 ? -2.411 6.916 58.540 1.00 66.50 87 ASP A C 1
ATOM 729 O O . ASP A 1 87 ? -1.352 6.866 59.160 1.00 66.50 87 ASP A O 1
ATOM 733 N N . GLU A 1 88 ? -2.856 8.067 58.010 1.00 59.84 88 GLU A N 1
ATOM 734 C CA . GLU A 1 88 ? -2.203 9.383 58.192 1.00 59.84 88 GLU A CA 1
ATOM 735 C C . GLU A 1 88 ? -2.652 10.120 59.473 1.00 59.84 88 GLU A C 1
ATOM 737 O O . GLU A 1 88 ? -1.907 10.966 59.964 1.00 59.84 88 GLU A O 1
ATOM 742 N N . ASP A 1 89 ? -3.843 9.829 60.013 1.00 57.50 89 ASP A N 1
ATOM 743 C CA . ASP A 1 89 ? -4.363 10.442 61.253 1.00 57.50 89 ASP A CA 1
ATOM 744 C C . ASP A 1 89 ? -3.904 9.697 62.534 1.00 57.50 89 ASP A C 1
ATOM 746 O O . ASP A 1 89 ? -3.958 10.268 63.627 1.00 57.50 89 ASP A O 1
ATOM 750 N N . ASP A 1 90 ? -3.439 8.444 62.413 1.00 53.72 90 ASP A N 1
ATOM 751 C CA . ASP A 1 90 ? -2.905 7.612 63.511 1.00 53.72 90 ASP A CA 1
ATOM 752 C C . ASP A 1 90 ? -1.357 7.702 63.682 1.00 53.72 90 ASP A C 1
ATOM 754 O O . ASP A 1 90 ? -0.788 6.988 64.521 1.00 53.72 90 ASP A O 1
ATOM 758 N N . GLU A 1 91 ? -0.668 8.589 62.940 1.00 48.66 91 GLU A N 1
ATOM 759 C CA . GLU A 1 91 ? 0.771 8.941 63.081 1.00 48.66 91 GLU A CA 1
ATOM 760 C C . GLU A 1 91 ? 0.987 10.309 63.768 1.00 48.66 91 GLU A C 1
ATOM 762 O O . GLU A 1 91 ? 1.879 10.396 64.651 1.00 48.66 91 GLU A O 1
#

pLDDT: mean 89.21, std 9.3, range [48.66, 97.69]

Foldseek 3Di:
DVVCVVPPVPVVCVVCVVCVVVVNDPVCVVVVVVVVVVVCVVPVDDDDDPDDDPPDDDDPDDDDDDPVSVVVVVVVVVVVVVVVVVVVVVD